Protein AF-A0A7W4UNY8-F1 (afdb_monomer_lite)

Organism: NCBI:txid255205

Sequence (145 aa):
MIEDIRIVLHYRPGPDSWSASSSSAWSNLSHIGTHAFLEGTHQSYEMTYTGPISPAEGVTNLVNDLRFTGNVRVGNNTPSIYIDRYVTVDGVELAFRRKVGTNIYTPLNTNTPPNMPNTPTVPGGRRSSSASEDFEPLGENAALG

pLDDT: mean 72.3, std 22.33, range [27.06, 95.81]

Structure (mmCIF, N/CA/C/O backbone):
data_AF-A0A7W4UNY8-F1
#
_entry.id   AF-A0A7W4UNY8-F1
#
loop_
_atom_site.group_PDB
_atom_site.id
_atom_site.type_symbol
_atom_site.label_atom_id
_atom_site.label_alt_id
_atom_site.label_comp_id
_atom_site.label_asym_id
_atom_site.label_entity_id
_atom_site.label_seq_id
_atom_site.pdbx_PDB_ins_code
_atom_site.Cartn_x
_atom_site.Cartn_y
_atom_site.Cartn_z
_atom_site.occupancy
_atom_site.B_iso_or_equiv
_atom_site.auth_seq_id
_atom_site.auth_comp_id
_atom_site.auth_asym_id
_atom_site.auth_atom_id
_atom_site.pdbx_PDB_model_num
ATOM 1 N N . MET A 1 1 ? -13.534 2.253 15.459 1.00 86.31 1 MET A N 1
ATOM 2 C CA . MET A 1 1 ? -12.784 0.987 15.339 1.00 86.31 1 MET A CA 1
ATOM 3 C C . MET A 1 1 ? -11.808 1.117 14.185 1.00 86.31 1 MET A C 1
ATOM 5 O O . MET A 1 1 ? -12.194 1.667 13.164 1.00 86.31 1 MET A O 1
ATOM 9 N N . ILE A 1 2 ? -10.558 0.690 14.362 1.00 90.19 2 ILE A N 1
ATOM 10 C CA . ILE A 1 2 ? -9.534 0.691 13.307 1.00 90.19 2 ILE A CA 1
ATOM 11 C C . ILE A 1 2 ? -9.144 -0.768 13.080 1.00 90.19 2 ILE A C 1
ATOM 13 O O . ILE A 1 2 ? -8.818 -1.446 14.050 1.00 90.19 2 ILE A O 1
ATOM 17 N N . GLU A 1 3 ? -9.203 -1.243 11.842 1.00 92.88 3 GLU A N 1
ATOM 18 C CA . GLU A 1 3 ? -8.949 -2.643 11.481 1.00 92.88 3 GLU A CA 1
ATOM 19 C C . GLU A 1 3 ? -8.463 -2.776 10.028 1.00 92.88 3 GLU A C 1
ATOM 21 O O . GLU A 1 3 ? -8.262 -1.769 9.344 1.00 92.88 3 GLU A O 1
ATOM 26 N N . ASP A 1 4 ? -8.228 -4.014 9.579 1.00 93.31 4 ASP A N 1
ATOM 27 C CA . ASP A 1 4 ? -7.834 -4.367 8.204 1.00 93.31 4 ASP A CA 1
ATOM 28 C C . ASP A 1 4 ? -6.682 -3.522 7.638 1.00 93.31 4 ASP A C 1
ATOM 30 O O . ASP A 1 4 ? -6.669 -3.106 6.476 1.00 93.31 4 ASP A O 1
ATOM 34 N N . ILE A 1 5 ? -5.688 -3.236 8.480 1.00 94.19 5 ILE A N 1
ATOM 35 C CA . ILE A 1 5 ? -4.534 -2.443 8.070 1.00 94.19 5 ILE A CA 1
ATOM 36 C C . ILE A 1 5 ? -3.581 -3.330 7.281 1.00 94.19 5 ILE A C 1
ATOM 38 O O . ILE A 1 5 ? -2.992 -4.271 7.818 1.00 94.19 5 ILE A O 1
ATOM 42 N N . ARG A 1 6 ? -3.359 -2.969 6.020 1.00 94.44 6 ARG A N 1
ATOM 43 C CA . ARG A 1 6 ? -2.398 -3.642 5.142 1.00 94.44 6 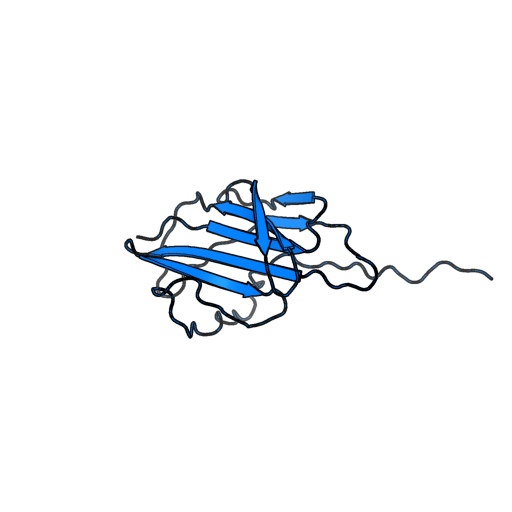ARG A CA 1
ATOM 44 C C . ARG A 1 6 ? -1.523 -2.638 4.407 1.00 94.44 6 ARG A C 1
ATOM 46 O O . ARG A 1 6 ? -1.946 -1.531 4.059 1.00 94.44 6 ARG A O 1
ATOM 53 N N . ILE A 1 7 ? -0.283 -3.042 4.165 1.00 92.25 7 ILE A N 1
ATOM 54 C CA . ILE A 1 7 ? 0.668 -2.315 3.329 1.00 92.25 7 ILE A CA 1
ATOM 55 C C . ILE A 1 7 ? 1.029 -3.222 2.163 1.00 92.25 7 ILE A C 1
ATOM 57 O O . ILE A 1 7 ? 1.511 -4.335 2.371 1.00 92.25 7 ILE A O 1
ATOM 61 N N . VAL A 1 8 ? 0.833 -2.717 0.946 1.00 93.44 8 VAL A N 1
ATOM 62 C CA . VAL A 1 8 ? 1.271 -3.384 -0.278 1.00 93.44 8 VAL A CA 1
ATOM 63 C C . VAL A 1 8 ? 2.428 -2.601 -0.878 1.00 93.44 8 VAL A C 1
ATOM 65 O O . VAL A 1 8 ? 2.366 -1.387 -1.063 1.00 93.44 8 VAL A O 1
ATOM 68 N N . LEU A 1 9 ? 3.514 -3.303 -1.160 1.00 90.88 9 LEU A N 1
ATOM 69 C CA . LEU A 1 9 ? 4.737 -2.749 -1.712 1.00 90.88 9 LEU A CA 1
ATOM 70 C C . LEU A 1 9 ? 4.907 -3.241 -3.135 1.00 90.88 9 LEU A C 1
ATOM 72 O O . LEU A 1 9 ? 4.831 -4.441 -3.383 1.00 90.88 9 LEU A O 1
ATOM 76 N N . HIS A 1 10 ? 5.203 -2.328 -4.049 1.00 92.00 10 HIS A N 1
ATOM 77 C CA . HIS A 1 10 ? 5.467 -2.646 -5.442 1.00 92.00 10 HIS A CA 1
ATOM 78 C C . HIS A 1 10 ? 6.899 -2.256 -5.788 1.00 92.00 10 HIS A C 1
ATOM 80 O O . HIS A 1 10 ? 7.251 -1.082 -5.687 1.00 92.00 10 HIS A O 1
ATOM 86 N N . TYR A 1 11 ? 7.705 -3.219 -6.230 1.00 87.50 11 TYR A N 1
ATOM 87 C CA . TYR A 1 11 ? 9.122 -3.030 -6.534 1.00 87.50 11 TYR A CA 1
ATOM 88 C C . TYR A 1 11 ? 9.454 -3.297 -7.999 1.00 87.50 11 TYR A C 1
ATOM 90 O O . TYR A 1 11 ? 9.036 -4.306 -8.577 1.00 87.50 11 T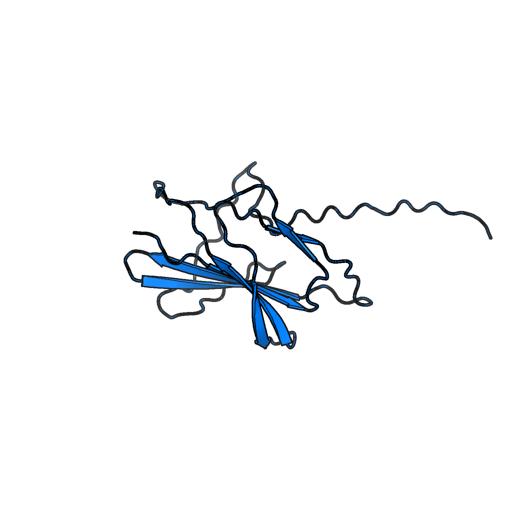YR A O 1
ATOM 98 N N . ARG A 1 12 ? 10.274 -2.416 -8.580 1.00 86.75 12 ARG A N 1
ATOM 99 C CA . ARG A 1 12 ? 10.952 -2.639 -9.857 1.00 86.75 12 ARG A CA 1
ATOM 100 C C . ARG A 1 12 ? 12.414 -2.163 -9.782 1.00 86.75 12 ARG A C 1
ATOM 102 O O . ARG A 1 12 ? 12.639 -0.958 -9.674 1.00 86.75 12 ARG A O 1
ATOM 109 N N . PRO A 1 13 ? 13.400 -3.068 -9.911 1.00 80.94 13 PRO A N 1
ATOM 110 C CA . PRO A 1 13 ? 13.236 -4.525 -9.840 1.00 80.94 13 PRO A CA 1
ATOM 111 C C . PRO A 1 13 ? 12.782 -4.955 -8.433 1.00 80.94 13 PRO A C 1
ATOM 113 O O . PRO A 1 13 ? 12.897 -4.181 -7.485 1.00 80.94 13 PRO A O 1
ATOM 116 N N . GLY A 1 14 ? 12.271 -6.181 -8.297 1.00 74.38 14 GLY A N 1
ATOM 117 C CA . GLY A 1 14 ? 12.054 -6.788 -6.978 1.00 74.38 14 GLY A CA 1
ATOM 118 C C . GLY A 1 14 ? 13.383 -6.970 -6.228 1.00 74.38 14 GLY A C 1
ATOM 119 O O . GLY A 1 14 ? 14.404 -7.165 -6.888 1.00 74.38 14 GLY A O 1
ATOM 120 N N . PRO A 1 15 ? 13.411 -6.883 -4.888 1.00 72.31 15 PRO A N 1
ATOM 121 C CA . PRO A 1 15 ? 14.638 -7.081 -4.125 1.00 72.31 15 PRO A CA 1
ATOM 122 C C . PRO A 1 15 ? 14.976 -8.569 -3.967 1.00 72.31 15 PRO A C 1
ATOM 124 O O . PRO A 1 15 ? 14.099 -9.432 -4.010 1.00 72.31 15 PRO A O 1
ATOM 127 N N . ASP A 1 16 ? 16.258 -8.846 -3.730 1.00 69.19 16 ASP A N 1
ATOM 128 C CA . ASP A 1 16 ? 16.778 -10.213 -3.597 1.00 69.19 16 ASP A CA 1
ATOM 129 C C . ASP A 1 16 ? 16.412 -10.867 -2.257 1.00 69.19 16 ASP A C 1
ATOM 131 O O . ASP A 1 16 ? 16.275 -12.086 -2.173 1.00 69.19 16 ASP A O 1
ATOM 135 N N . SER A 1 17 ? 16.271 -10.072 -1.188 1.00 69.31 17 SER A N 1
ATOM 136 C CA . SER A 1 17 ? 15.888 -10.567 0.136 1.00 69.31 17 SER A CA 1
ATOM 137 C C . SER A 1 17 ? 15.192 -9.505 0.995 1.00 69.31 17 SER A C 1
ATOM 139 O O . SER A 1 17 ? 15.174 -8.310 0.684 1.00 69.31 17 SER A O 1
ATOM 141 N N . TRP A 1 18 ? 14.614 -9.963 2.103 1.00 71.75 18 TRP A N 1
ATOM 142 C CA . TRP A 1 18 ? 13.833 -9.164 3.042 1.00 71.75 18 TRP A CA 1
ATOM 143 C C . TRP A 1 18 ? 14.303 -9.489 4.459 1.00 71.75 18 TRP A C 1
ATOM 145 O O . TRP A 1 18 ? 14.525 -10.658 4.773 1.00 71.75 18 TRP A O 1
ATOM 155 N N . SER A 1 19 ? 14.433 -8.482 5.320 1.00 65.12 19 SER A N 1
ATOM 156 C CA . SER A 1 19 ? 14.727 -8.679 6.741 1.00 65.12 19 SER A CA 1
ATOM 157 C C . SER A 1 19 ? 13.682 -7.954 7.581 1.00 65.12 19 SER A C 1
ATOM 159 O O . SER A 1 19 ? 13.571 -6.730 7.543 1.00 65.12 19 SER A O 1
ATOM 161 N N . ALA A 1 20 ? 12.891 -8.699 8.353 1.00 62.94 20 ALA A N 1
ATOM 162 C CA . ALA A 1 20 ? 12.101 -8.080 9.410 1.00 62.94 20 ALA A CA 1
ATOM 163 C C . ALA A 1 20 ? 13.078 -7.498 10.440 1.00 62.94 20 ALA A C 1
ATOM 165 O O . ALA A 1 20 ? 13.965 -8.210 10.918 1.00 62.94 20 ALA A O 1
ATOM 166 N N . SER A 1 21 ? 12.960 -6.205 10.752 1.00 59.84 21 SER A N 1
ATOM 167 C CA . SER A 1 21 ? 13.544 -5.709 11.996 1.00 59.84 21 SER A CA 1
ATOM 168 C C . SER A 1 21 ? 12.646 -6.142 13.160 1.00 59.84 21 SER A C 1
ATOM 170 O O . SER A 1 21 ? 11.605 -6.758 12.957 1.00 59.84 21 SER A O 1
ATOM 172 N N . SER A 1 22 ? 13.087 -5.952 14.398 1.00 58.59 22 SER A N 1
ATOM 173 C CA . SER A 1 22 ? 12.381 -6.477 15.566 1.00 58.59 22 SER A CA 1
ATOM 174 C C . SER A 1 22 ? 11.115 -5.670 15.882 1.00 58.59 22 SER A C 1
ATOM 176 O O . SER A 1 22 ? 11.141 -4.784 16.737 1.00 58.59 22 SER A O 1
ATOM 178 N N . SER A 1 23 ? 9.998 -5.990 15.243 1.00 60.06 23 SER A N 1
ATOM 179 C CA . SER A 1 23 ? 8.654 -5.770 15.771 1.00 60.06 23 SER A CA 1
ATOM 180 C C . SER A 1 23 ? 7.690 -6.854 15.268 1.00 60.06 23 SER A C 1
ATOM 182 O O . SER A 1 23 ? 7.802 -7.435 14.195 1.00 60.06 23 SER A O 1
ATOM 184 N N . SER A 1 24 ? 6.778 -7.228 16.157 1.00 65.00 24 SER A N 1
ATOM 185 C CA . SER A 1 24 ? 6.009 -8.476 16.117 1.00 65.00 24 SER A CA 1
ATOM 186 C C . SER A 1 24 ? 4.545 -8.274 15.722 1.00 65.00 24 SER A C 1
ATOM 188 O O . SER A 1 24 ? 3.734 -9.185 15.874 1.00 65.00 24 SER A O 1
ATOM 190 N N . ALA A 1 25 ? 4.190 -7.068 15.275 1.00 84.19 25 ALA A N 1
ATOM 191 C CA . ALA A 1 25 ? 2.810 -6.663 15.020 1.00 84.19 25 ALA A CA 1
ATOM 192 C C . ALA A 1 25 ? 2.443 -6.633 13.530 1.00 84.19 25 ALA A C 1
ATOM 194 O O . ALA A 1 25 ? 1.325 -6.250 13.201 1.00 84.19 25 ALA A O 1
ATOM 195 N N . TRP A 1 26 ? 3.357 -7.022 12.640 1.00 86.00 26 TRP A N 1
ATOM 196 C CA . TRP A 1 26 ? 3.088 -7.208 11.217 1.00 86.00 26 TRP A CA 1
ATOM 197 C C . TRP A 1 26 ? 3.275 -8.671 10.843 1.00 86.00 26 TRP A C 1
ATOM 199 O O . TRP A 1 26 ? 4.190 -9.340 11.325 1.00 86.00 26 TRP A O 1
ATOM 209 N N . SER A 1 27 ? 2.420 -9.167 9.952 1.00 85.88 27 SER A N 1
ATOM 210 C CA . SER A 1 27 ? 2.637 -10.454 9.311 1.00 85.88 27 SER A CA 1
ATOM 211 C C . SER A 1 27 ? 3.947 -10.437 8.524 1.00 85.88 27 SER A C 1
ATOM 213 O O . SER A 1 27 ? 4.406 -9.391 8.058 1.00 85.88 27 SER A O 1
ATOM 215 N N . ASN A 1 28 ? 4.501 -11.625 8.282 1.00 81.81 28 ASN A N 1
ATOM 216 C CA . ASN A 1 28 ? 5.565 -11.768 7.297 1.00 81.81 28 ASN A CA 1
ATOM 217 C C . ASN A 1 28 ? 5.131 -11.163 5.957 1.00 81.81 28 ASN A C 1
ATOM 219 O O . ASN A 1 28 ? 3.963 -11.257 5.566 1.00 81.81 28 ASN A O 1
ATOM 223 N N . LEU A 1 29 ? 6.094 -10.574 5.252 1.00 83.12 29 LEU A N 1
ATOM 224 C CA . LEU A 1 29 ? 5.869 -10.088 3.904 1.00 83.12 29 LEU A CA 1
ATOM 225 C C . LEU A 1 29 ? 5.643 -11.276 2.963 1.00 83.12 29 LEU A C 1
ATOM 227 O O . LEU A 1 29 ? 6.470 -12.185 2.886 1.00 83.12 29 LEU A O 1
ATOM 231 N N . SER A 1 30 ? 4.538 -11.247 2.227 1.00 87.50 30 SER A N 1
ATOM 232 C CA . SER A 1 30 ? 4.149 -12.303 1.295 1.00 87.50 30 SER A CA 1
ATOM 233 C C . SER A 1 30 ? 4.070 -11.768 -0.130 1.00 87.50 30 SER A C 1
ATOM 235 O O . SER A 1 30 ? 3.645 -10.639 -0.353 1.00 87.50 30 SER A O 1
ATOM 237 N N . HIS A 1 31 ? 4.509 -12.557 -1.111 1.00 89.94 31 HIS A N 1
ATOM 238 C CA . HIS A 1 31 ? 4.369 -12.194 -2.520 1.00 89.94 31 HIS A CA 1
ATOM 239 C C . HIS A 1 31 ? 2.921 -12.406 -2.974 1.00 89.94 31 HIS A C 1
ATOM 241 O O . HIS A 1 31 ? 2.394 -13.509 -2.837 1.00 89.94 31 HIS A O 1
ATOM 247 N N . ILE A 1 32 ? 2.306 -11.368 -3.545 1.00 95.19 32 ILE A N 1
ATOM 248 C CA . ILE A 1 32 ? 0.894 -11.376 -3.966 1.00 95.19 32 ILE A CA 1
ATOM 249 C C . ILE A 1 32 ? 0.712 -11.250 -5.487 1.00 95.19 32 ILE A C 1
ATOM 251 O O . ILE A 1 32 ? -0.410 -11.131 -5.974 1.00 95.19 32 ILE A O 1
ATOM 255 N N . GLY A 1 33 ? 1.805 -11.277 -6.256 1.00 94.75 33 GLY A N 1
ATOM 256 C CA . GLY A 1 33 ? 1.789 -11.180 -7.714 1.00 94.75 33 GLY A CA 1
ATOM 257 C C . GLY A 1 33 ? 2.364 -9.863 -8.221 1.00 94.75 33 GLY A C 1
ATOM 258 O O . GLY A 1 33 ? 3.274 -9.292 -7.631 1.00 94.75 33 GLY A O 1
ATOM 259 N N . THR A 1 34 ? 1.853 -9.365 -9.345 1.00 95.69 34 THR A N 1
ATOM 260 C CA . THR A 1 34 ? 2.429 -8.200 -10.034 1.00 95.69 34 THR A CA 1
ATOM 261 C C . THR A 1 34 ? 1.418 -7.087 -10.264 1.00 95.69 34 THR A C 1
ATOM 263 O O . THR A 1 34 ? 0.238 -7.358 -10.467 1.00 95.69 34 THR A O 1
ATOM 266 N N . HIS A 1 35 ? 1.893 -5.843 -10.337 1.00 95.81 35 HIS A N 1
ATOM 267 C CA . HIS A 1 35 ? 1.075 -4.669 -10.649 1.00 95.81 35 HIS A CA 1
ATOM 268 C C . HIS A 1 35 ? 1.734 -3.825 -11.746 1.00 95.81 35 HIS A C 1
ATOM 270 O O . HIS A 1 35 ? 2.955 -3.649 -11.757 1.00 95.81 35 HIS A O 1
ATOM 276 N N . ALA A 1 36 ? 0.936 -3.309 -12.681 1.00 95.31 36 ALA A N 1
ATOM 277 C CA . ALA A 1 36 ? 1.427 -2.488 -13.783 1.00 95.31 36 ALA A CA 1
ATOM 278 C C . ALA A 1 36 ? 1.416 -0.998 -13.413 1.00 95.31 36 ALA A C 1
ATOM 280 O O . ALA A 1 36 ? 0.403 -0.465 -12.969 1.00 95.31 36 ALA A O 1
ATOM 281 N N . PHE A 1 37 ? 2.542 -0.329 -13.643 1.00 91.25 37 PHE A N 1
ATOM 282 C CA . PHE A 1 37 ? 2.699 1.12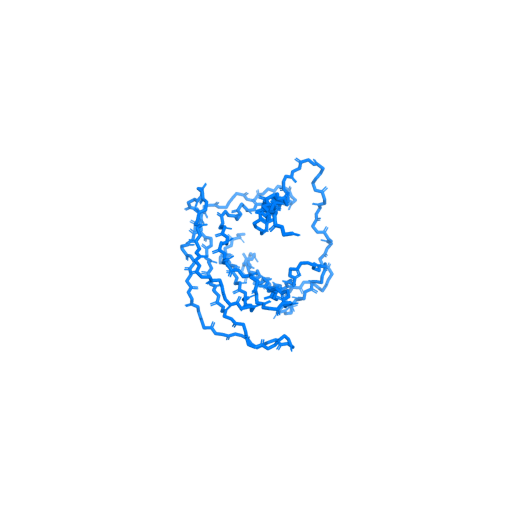1 -13.529 1.00 91.25 37 PHE A CA 1
ATOM 283 C C . PHE A 1 37 ? 3.223 1.692 -14.851 1.00 91.25 37 PHE A C 1
ATOM 285 O O . PHE A 1 37 ? 3.639 0.932 -15.727 1.00 91.25 37 PHE A O 1
ATOM 292 N N . LEU A 1 38 ? 3.264 3.024 -14.986 1.00 88.81 38 LEU A N 1
ATOM 293 C CA . LEU A 1 38 ? 3.932 3.696 -16.120 1.00 88.81 38 LEU A CA 1
ATOM 294 C C . LEU A 1 38 ? 5.401 3.254 -16.239 1.00 88.81 38 LEU A C 1
ATOM 296 O O . LEU A 1 38 ? 5.925 3.032 -17.324 1.00 88.81 38 LEU A O 1
ATOM 300 N N . GLU A 1 39 ? 5.994 3.034 -15.072 1.00 87.00 39 GLU A N 1
ATOM 301 C CA . GLU A 1 39 ? 7.239 2.370 -14.710 1.00 87.00 39 GLU A CA 1
ATOM 302 C C . GLU A 1 39 ? 7.519 1.052 -15.423 1.00 87.00 39 GLU A C 1
ATOM 304 O O . GLU A 1 39 ? 8.665 0.659 -15.604 1.00 87.00 39 GLU A O 1
ATOM 309 N N . GLY A 1 40 ? 6.441 0.338 -15.749 1.00 90.25 40 GLY A N 1
ATOM 310 C CA . GLY A 1 40 ? 6.374 -1.076 -16.085 1.00 90.25 40 GLY A CA 1
ATOM 311 C C . GLY A 1 40 ? 5.885 -1.950 -14.927 1.00 90.25 40 GLY A C 1
ATOM 312 O O . GLY A 1 40 ? 5.418 -1.473 -13.890 1.00 90.25 40 GLY A O 1
ATOM 313 N N . THR A 1 41 ? 5.981 -3.264 -15.116 1.00 93.25 41 THR A N 1
ATOM 314 C CA . THR A 1 41 ? 5.478 -4.256 -14.159 1.00 93.25 41 THR A CA 1
ATOM 315 C C . THR A 1 41 ? 6.360 -4.342 -12.916 1.00 93.25 41 THR A C 1
ATOM 317 O O . THR A 1 41 ? 7.568 -4.559 -13.022 1.00 93.25 41 THR A O 1
ATOM 320 N N . HIS A 1 42 ? 5.743 -4.179 -11.749 1.00 92.75 42 HIS A N 1
ATOM 321 C CA . HIS A 1 42 ? 6.369 -4.297 -10.437 1.00 92.75 42 HIS A CA 1
ATOM 322 C C . HIS A 1 42 ? 5.950 -5.608 -9.761 1.00 92.75 42 HIS A C 1
ATOM 324 O O . HIS A 1 42 ? 4.793 -6.025 -9.872 1.00 92.75 42 HIS A O 1
ATOM 330 N N . GLN A 1 43 ? 6.872 -6.228 -9.025 1.00 91.81 43 GLN A N 1
ATOM 331 C CA . GLN A 1 43 ? 6.561 -7.332 -8.113 1.00 91.81 43 GLN A CA 1
ATOM 332 C C . GLN A 1 43 ? 5.896 -6.764 -6.859 1.00 91.81 43 GLN A C 1
ATOM 334 O O . GLN A 1 43 ? 6.356 -5.749 -6.333 1.00 91.81 43 GLN A O 1
ATOM 339 N N . SER A 1 44 ? 4.803 -7.379 -6.419 1.00 93.69 44 SER A N 1
ATOM 340 C CA . SER A 1 44 ? 3.928 -6.862 -5.367 1.00 93.69 44 SER A CA 1
ATOM 341 C C . SER A 1 44 ? 3.928 -7.776 -4.156 1.00 93.69 44 SER A C 1
ATOM 343 O O . SER A 1 44 ? 3.815 -8.997 -4.277 1.00 93.69 44 SER A O 1
ATOM 345 N N . TYR A 1 45 ? 4.034 -7.168 -2.984 1.00 91.00 45 TYR A N 1
ATOM 346 C CA . TYR A 1 45 ? 4.154 -7.877 -1.723 1.00 91.00 45 TYR A CA 1
ATOM 347 C C . TYR A 1 45 ? 3.271 -7.237 -0.663 1.00 91.00 45 TYR A C 1
ATOM 349 O O . TYR A 1 45 ? 3.201 -6.015 -0.599 1.00 91.00 45 TYR A O 1
ATOM 357 N N . GLU A 1 46 ? 2.638 -8.041 0.181 1.00 92.25 46 GLU A N 1
ATOM 358 C CA . GLU A 1 46 ? 1.715 -7.576 1.214 1.00 92.25 46 GLU A CA 1
ATOM 359 C C . GLU A 1 46 ? 2.191 -7.955 2.615 1.00 92.25 46 GLU A C 1
ATOM 361 O O . GLU A 1 46 ? 2.718 -9.049 2.842 1.00 92.25 46 GLU A O 1
ATOM 366 N N . MET A 1 47 ? 1.955 -7.041 3.554 1.00 90.00 47 MET A N 1
ATOM 367 C CA . MET A 1 47 ? 1.963 -7.291 4.992 1.00 90.00 47 MET A CA 1
ATOM 368 C C . MET A 1 47 ? 0.665 -6.770 5.613 1.00 90.00 47 MET A C 1
ATOM 370 O O . MET A 1 47 ? 0.150 -5.724 5.208 1.00 90.00 47 MET A O 1
ATOM 374 N N . THR A 1 48 ? 0.182 -7.467 6.634 1.00 92.69 48 THR 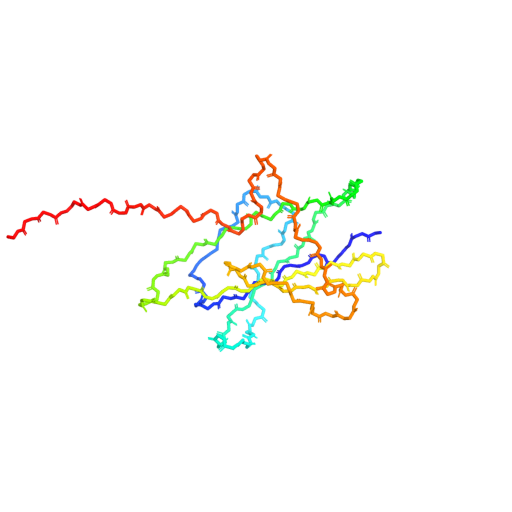A N 1
ATOM 375 C CA . THR A 1 48 ? -1.011 -7.102 7.404 1.00 92.69 48 THR A CA 1
ATOM 376 C C . THR A 1 48 ? -0.621 -6.810 8.846 1.00 92.69 48 THR A C 1
ATOM 378 O O . THR A 1 48 ? 0.203 -7.521 9.419 1.00 92.69 48 THR A O 1
ATOM 381 N N . TYR A 1 49 ? -1.193 -5.768 9.442 1.00 91.25 49 TYR A N 1
ATOM 382 C CA . TYR A 1 49 ? -1.005 -5.467 10.857 1.00 91.25 49 TYR A CA 1
ATOM 383 C C . TYR A 1 49 ? -1.858 -6.414 11.706 1.00 91.25 49 TYR A C 1
ATOM 385 O O . TYR A 1 49 ? -3.064 -6.527 11.509 1.00 91.25 49 TYR A O 1
ATOM 393 N N . THR A 1 50 ? -1.233 -7.080 12.666 1.00 89.25 50 THR A N 1
ATOM 394 C CA . THR A 1 50 ? -1.856 -8.052 13.574 1.00 89.25 50 THR A CA 1
ATOM 395 C C . THR A 1 50 ? -1.792 -7.612 15.037 1.00 89.25 50 THR A C 1
ATOM 397 O O . THR A 1 50 ? -2.225 -8.349 15.923 1.00 89.25 50 THR A O 1
ATOM 400 N N . GLY A 1 51 ? -1.205 -6.445 15.317 1.00 87.12 51 GLY A N 1
ATOM 401 C CA . GLY A 1 51 ? -1.108 -5.898 16.667 1.00 87.12 51 GLY A CA 1
ATOM 402 C C . GLY A 1 51 ? -2.417 -5.276 17.171 1.00 87.12 51 GLY A C 1
ATOM 403 O O . GLY A 1 51 ? -3.303 -4.947 16.382 1.00 87.12 51 GLY A O 1
ATOM 404 N N . PRO A 1 52 ? -2.546 -5.069 18.492 1.00 86.75 52 PRO A N 1
ATOM 405 C CA . PRO A 1 52 ? -3.629 -4.267 19.048 1.00 86.75 52 PRO A CA 1
ATOM 406 C C . PRO A 1 52 ? -3.459 -2.787 18.675 1.00 86.75 52 PRO A C 1
ATOM 408 O O . PRO A 1 52 ? -2.340 -2.279 18.604 1.00 86.75 52 PRO A O 1
ATOM 411 N N . ILE A 1 53 ? -4.574 -2.076 18.499 1.00 87.62 53 ILE A N 1
ATOM 412 C CA . ILE A 1 53 ? -4.583 -0.646 18.167 1.00 87.62 53 ILE A CA 1
ATOM 413 C C . ILE A 1 53 ? -5.226 0.121 19.312 1.00 87.62 53 ILE A C 1
ATOM 415 O O . ILE A 1 53 ? -6.383 -0.114 19.655 1.00 87.62 53 ILE A O 1
ATOM 419 N N . SER A 1 54 ? -4.483 1.081 19.853 1.00 86.75 54 SER A N 1
ATOM 420 C CA . SER A 1 54 ? -4.993 2.069 20.801 1.00 86.75 54 SER A CA 1
ATOM 421 C C . SER A 1 54 ? -5.039 3.423 20.097 1.00 86.75 54 SER A C 1
ATOM 423 O O . SER A 1 54 ? -3.982 4.038 19.932 1.00 86.75 54 SER A O 1
ATOM 425 N N . PRO A 1 55 ? -6.218 3.885 19.636 1.00 84.94 55 PRO A N 1
ATOM 426 C CA . PRO A 1 55 ? -6.335 5.176 18.975 1.00 84.94 55 PRO A CA 1
ATOM 427 C C . PRO A 1 55 ? -5.846 6.305 19.885 1.00 84.94 55 PRO A C 1
ATOM 429 O O . PRO A 1 55 ? -6.276 6.420 21.032 1.00 84.94 55 PRO A O 1
ATOM 432 N N . ALA A 1 56 ? -4.942 7.133 19.370 1.00 83.12 56 ALA A N 1
ATOM 433 C CA . ALA A 1 56 ? -4.504 8.350 20.037 1.00 83.12 56 ALA A CA 1
ATOM 434 C C . ALA A 1 56 ? -5.441 9.517 19.700 1.00 83.12 56 ALA A C 1
ATOM 436 O O . ALA A 1 56 ? -6.071 9.539 18.640 1.00 83.12 56 ALA A O 1
ATOM 437 N N . GLU A 1 57 ? -5.485 10.524 20.573 1.00 78.94 57 GLU A N 1
ATOM 438 C CA . GLU A 1 57 ? -6.096 11.807 20.235 1.00 78.94 57 GLU A CA 1
ATOM 439 C C . GLU A 1 57 ? -5.308 12.447 19.077 1.00 78.94 57 GLU A C 1
ATOM 441 O O . GLU A 1 57 ? -4.103 12.693 19.174 1.00 78.94 57 GLU A O 1
ATOM 446 N N . GLY A 1 58 ? -5.973 12.658 17.939 1.00 78.56 58 GLY A N 1
ATOM 447 C CA . GLY A 1 58 ? -5.337 13.137 16.712 1.00 78.56 58 GLY A CA 1
ATOM 448 C C . GLY A 1 58 ? -4.765 12.009 15.849 1.00 78.56 58 GLY A C 1
ATOM 449 O O . GLY A 1 58 ? -5.503 11.365 15.106 1.00 78.56 58 GLY A O 1
ATOM 450 N N . VAL A 1 59 ? -3.440 11.813 15.872 1.00 76.75 59 VAL A N 1
ATOM 451 C CA . VAL A 1 59 ? -2.734 10.909 14.941 1.00 76.75 59 VAL A CA 1
ATOM 452 C C . VAL A 1 59 ? -2.299 9.624 15.640 1.00 76.75 59 VAL A C 1
ATOM 454 O O . VAL A 1 59 ? -1.436 9.640 16.515 1.00 76.75 59 VAL A O 1
ATOM 457 N N . THR A 1 60 ? -2.835 8.492 15.184 1.00 79.75 60 THR A N 1
ATOM 458 C CA . THR A 1 60 ? -2.380 7.158 15.602 1.00 79.75 60 THR A CA 1
ATOM 459 C C . THR A 1 60 ? -1.243 6.698 14.692 1.00 79.75 60 THR A C 1
ATOM 461 O O . THR A 1 60 ? -1.439 6.524 13.491 1.00 79.75 60 THR A O 1
ATOM 464 N N . ASN A 1 61 ? -0.046 6.510 15.254 1.00 79.12 61 ASN A N 1
ATOM 465 C CA . ASN A 1 61 ? 1.125 6.048 14.509 1.00 79.12 61 ASN A CA 1
ATOM 466 C C . ASN A 1 61 ? 1.339 4.549 14.720 1.00 79.12 61 ASN A C 1
ATOM 468 O O . ASN A 1 61 ? 1.397 4.082 15.855 1.00 79.12 61 ASN A O 1
ATOM 472 N N . LEU A 1 62 ? 1.525 3.820 13.622 1.00 78.88 62 LEU A N 1
ATOM 473 C CA . LEU A 1 62 ? 1.908 2.413 13.639 1.00 78.88 62 LEU A CA 1
ATOM 474 C C . LEU A 1 62 ? 3.355 2.299 13.170 1.00 78.88 62 LEU A C 1
ATOM 476 O O . LEU A 1 62 ? 3.723 2.831 12.118 1.00 78.88 62 LEU A O 1
ATOM 480 N N . VAL A 1 63 ? 4.185 1.626 13.962 1.00 76.31 63 VAL A N 1
ATOM 481 C CA . VAL A 1 63 ? 5.573 1.350 13.586 1.00 76.31 63 VAL A CA 1
ATOM 482 C C . VAL A 1 63 ? 5.552 0.299 12.484 1.00 76.31 63 VAL A C 1
ATOM 484 O O . VAL A 1 63 ? 5.009 -0.775 12.698 1.00 76.31 63 VAL A O 1
ATOM 487 N N . ASN A 1 64 ? 6.120 0.615 11.318 1.00 73.31 64 ASN A N 1
ATOM 488 C CA . ASN A 1 64 ? 6.450 -0.370 10.288 1.00 73.31 64 ASN A CA 1
ATOM 489 C C . ASN A 1 64 ? 7.943 -0.674 10.391 1.00 73.31 64 ASN A C 1
ATOM 491 O O . ASN A 1 64 ? 8.778 0.212 10.206 1.00 73.31 64 ASN A O 1
ATOM 495 N N . ASP A 1 65 ? 8.249 -1.919 10.706 1.00 70.38 65 ASP A N 1
ATOM 496 C CA . ASP A 1 65 ? 9.571 -2.403 11.064 1.00 70.38 65 ASP A CA 1
ATOM 497 C C . ASP A 1 65 ? 10.142 -3.392 10.034 1.00 70.38 65 ASP A C 1
ATOM 499 O O . ASP A 1 65 ? 11.131 -4.071 10.303 1.00 70.38 65 ASP A O 1
ATOM 503 N N . LEU A 1 66 ? 9.595 -3.452 8.818 1.00 66.62 66 LEU A N 1
ATOM 504 C CA . LEU A 1 66 ? 10.202 -4.241 7.749 1.00 66.62 66 LEU A CA 1
ATOM 505 C C . LEU A 1 66 ? 11.364 -3.490 7.082 1.00 66.62 66 LEU A C 1
ATOM 507 O O . LEU A 1 66 ? 11.213 -2.349 6.632 1.00 66.62 66 LEU A O 1
ATOM 511 N N . ARG A 1 67 ? 12.522 -4.152 6.963 1.00 67.12 67 ARG A N 1
ATOM 512 C CA . ARG A 1 67 ? 13.676 -3.655 6.212 1.00 67.12 67 ARG A CA 1
ATOM 513 C C . ARG A 1 67 ? 13.870 -4.444 4.919 1.00 67.12 67 ARG A C 1
ATOM 515 O O . ARG A 1 67 ? 13.789 -5.669 4.853 1.00 67.12 67 ARG A O 1
ATOM 522 N N . PHE A 1 68 ? 14.176 -3.694 3.873 1.00 66.25 68 PHE A N 1
ATOM 523 C CA . PHE A 1 68 ? 14.432 -4.195 2.532 1.00 66.25 68 PHE A CA 1
ATOM 524 C C . PHE A 1 68 ? 15.926 -4.155 2.274 1.00 66.25 68 PHE A C 1
ATOM 526 O O . PHE A 1 68 ? 16.544 -3.106 2.449 1.00 66.25 68 PHE A O 1
ATOM 533 N N . THR A 1 69 ? 16.502 -5.278 1.861 1.00 58.41 69 THR A N 1
ATOM 534 C CA . THR A 1 69 ? 17.924 -5.372 1.522 1.00 58.41 69 THR A CA 1
ATOM 535 C C . THR A 1 69 ? 18.049 -6.069 0.178 1.00 58.41 69 THR A C 1
ATOM 537 O O . THR A 1 69 ? 17.890 -7.283 0.071 1.00 58.41 69 THR A O 1
ATOM 540 N N . GLY A 1 70 ? 18.305 -5.285 -0.865 1.00 55.75 70 GLY A N 1
ATOM 541 C CA . GLY A 1 70 ? 18.556 -5.791 -2.211 1.00 55.75 70 GLY A CA 1
ATOM 542 C C . GLY A 1 70 ? 19.908 -5.305 -2.709 1.00 55.75 70 GLY A C 1
ATOM 543 O O . GLY A 1 70 ? 20.266 -4.148 -2.484 1.00 55.75 70 GLY A O 1
ATOM 544 N N . ASN A 1 71 ? 20.637 -6.163 -3.419 1.00 49.50 71 ASN A N 1
ATOM 545 C CA . ASN A 1 71 ? 21.849 -5.770 -4.126 1.00 49.50 71 ASN A CA 1
ATOM 546 C C . ASN A 1 71 ? 21.445 -5.174 -5.472 1.00 49.50 71 ASN A C 1
ATOM 548 O O . ASN A 1 71 ? 21.582 -5.803 -6.516 1.00 49.50 71 ASN A O 1
ATOM 552 N N . VAL A 1 72 ? 20.901 -3.957 -5.469 1.00 49.62 72 VAL A N 1
ATOM 553 C CA . VAL A 1 72 ? 20.355 -3.380 -6.698 1.00 49.62 72 VAL A CA 1
ATOM 554 C C . VAL A 1 72 ? 21.076 -2.092 -7.072 1.00 49.62 72 VAL A C 1
ATOM 556 O O . VAL A 1 72 ? 20.654 -0.986 -6.751 1.00 49.62 72 VAL A O 1
ATOM 559 N N . ARG A 1 73 ? 22.138 -2.252 -7.866 1.00 46.62 73 ARG A N 1
ATOM 560 C CA . ARG A 1 73 ? 22.411 -1.355 -8.994 1.00 46.62 73 ARG A CA 1
ATOM 561 C C . ARG A 1 73 ? 21.973 -2.094 -10.255 1.00 46.62 73 ARG A C 1
ATOM 563 O O . ARG A 1 73 ? 22.775 -2.794 -10.866 1.00 46.62 73 ARG A O 1
ATOM 570 N N . VAL A 1 74 ? 20.707 -1.967 -10.659 1.00 46.28 74 VAL A N 1
ATOM 571 C CA . VAL A 1 74 ? 20.380 -2.261 -12.066 1.00 46.28 74 VAL A CA 1
ATOM 572 C C . VAL A 1 74 ? 21.128 -1.206 -12.857 1.00 46.28 74 VAL A C 1
ATOM 574 O O . VAL A 1 74 ? 20.936 -0.035 -12.550 1.00 46.28 74 VAL A O 1
ATOM 577 N N . GLY A 1 75 ? 22.012 -1.580 -13.785 1.00 41.06 75 GLY A N 1
ATOM 578 C CA . GLY A 1 75 ? 22.866 -0.639 -14.524 1.00 41.06 75 GLY A CA 1
ATOM 579 C C . GLY A 1 75 ? 22.192 0.721 -14.765 1.00 41.06 75 GLY A C 1
ATOM 580 O O . GLY A 1 75 ? 21.176 0.793 -15.446 1.00 41.06 75 GLY A O 1
ATOM 581 N N . ASN A 1 76 ? 22.708 1.765 -14.110 1.00 50.44 76 ASN A N 1
ATOM 582 C CA . ASN A 1 76 ? 22.222 3.154 -14.108 1.00 50.44 76 ASN A CA 1
ATOM 583 C C . ASN A 1 76 ? 20.725 3.429 -13.807 1.00 50.44 76 ASN A C 1
ATOM 585 O O . ASN A 1 76 ? 20.329 4.591 -13.852 1.00 50.44 76 ASN A O 1
ATOM 589 N N . ASN A 1 77 ? 19.893 2.442 -13.461 1.00 55.47 77 ASN A N 1
ATOM 590 C CA . ASN A 1 77 ? 18.455 2.630 -13.247 1.00 55.47 77 ASN A CA 1
ATOM 591 C C . ASN A 1 77 ? 18.095 2.625 -11.755 1.00 55.47 77 ASN A C 1
ATOM 593 O O . ASN A 1 77 ? 18.222 1.612 -11.066 1.00 55.47 77 ASN A O 1
ATOM 597 N N . THR A 1 78 ? 17.595 3.765 -11.273 1.00 67.62 78 THR A N 1
ATOM 598 C CA . THR A 1 78 ? 17.036 3.928 -9.926 1.00 67.62 78 THR A CA 1
ATOM 599 C C . THR A 1 78 ? 15.836 2.989 -9.720 1.00 67.62 78 THR A C 1
ATOM 601 O O . THR A 1 78 ? 14.976 2.921 -10.604 1.00 67.62 78 THR A O 1
ATOM 604 N N . PRO A 1 79 ? 15.729 2.290 -8.572 1.00 74.12 79 PRO A N 1
ATOM 605 C CA . PRO A 1 79 ? 14.548 1.500 -8.244 1.00 74.12 79 PRO A CA 1
ATOM 606 C C . PRO A 1 79 ? 13.267 2.340 -8.303 1.00 74.12 79 PRO A C 1
ATOM 608 O O . PRO A 1 79 ? 13.220 3.465 -7.803 1.00 74.12 79 PRO A O 1
ATOM 611 N N . SER A 1 80 ? 12.210 1.778 -8.883 1.00 81.88 80 SER A N 1
ATOM 612 C CA . SER A 1 80 ? 10.862 2.337 -8.806 1.00 81.88 80 SER A CA 1
ATOM 613 C C . SER A 1 80 ? 10.083 1.583 -7.736 1.00 81.88 80 SER A C 1
ATOM 615 O O . SER A 1 80 ? 9.987 0.354 -7.776 1.00 81.88 80 SER A O 1
ATOM 617 N N . ILE A 1 81 ? 9.579 2.323 -6.747 1.00 86.88 81 ILE A N 1
ATOM 618 C CA . ILE A 1 81 ? 8.906 1.756 -5.579 1.00 86.88 81 ILE A CA 1
ATOM 619 C C . ILE A 1 81 ? 7.611 2.520 -5.322 1.00 86.88 81 ILE A C 1
ATOM 621 O O . ILE A 1 81 ? 7.621 3.745 -5.150 1.00 86.88 81 ILE A O 1
ATOM 625 N N . TYR A 1 82 ? 6.507 1.783 -5.244 1.00 89.88 82 TYR A N 1
ATOM 626 C CA . TYR A 1 82 ? 5.210 2.291 -4.808 1.00 89.88 82 TYR A CA 1
ATOM 627 C C . TYR A 1 82 ? 4.788 1.604 -3.517 1.00 89.88 82 TYR A C 1
ATOM 629 O O . TYR A 1 82 ? 5.066 0.425 -3.310 1.00 89.88 82 TYR A O 1
ATOM 637 N N . ILE A 1 83 ? 4.118 2.358 -2.652 1.00 90.62 83 ILE A N 1
ATOM 638 C CA . ILE A 1 83 ? 3.566 1.855 -1.400 1.00 90.62 83 ILE A CA 1
ATOM 639 C C . ILE A 1 83 ? 2.088 2.207 -1.357 1.00 90.62 83 ILE A C 1
ATOM 641 O O . ILE A 1 83 ? 1.743 3.390 -1.254 1.00 90.62 83 ILE A O 1
ATOM 645 N N . ASP A 1 84 ? 1.255 1.180 -1.364 1.00 94.19 84 ASP A N 1
ATOM 646 C CA . ASP A 1 84 ? -0.172 1.284 -1.118 1.00 94.19 84 ASP A CA 1
ATOM 647 C C . ASP A 1 84 ? -0.433 0.991 0.358 1.00 94.19 84 ASP A C 1
ATOM 649 O O . ASP A 1 84 ? 0.154 0.085 0.953 1.00 94.19 84 ASP A O 1
ATOM 653 N N . ARG A 1 85 ? -1.294 1.790 0.973 1.00 92.38 85 ARG A N 1
ATOM 654 C CA . ARG A 1 85 ? -1.695 1.657 2.372 1.00 92.38 85 ARG A CA 1
ATOM 655 C C . ARG A 1 85 ? -3.200 1.614 2.430 1.00 92.38 85 ARG A C 1
ATOM 657 O O . ARG A 1 85 ? -3.847 2.474 1.838 1.00 92.38 85 ARG A O 1
ATOM 664 N N . TYR A 1 86 ? -3.711 0.651 3.176 1.00 95.06 86 TYR A N 1
ATOM 665 C CA . TYR A 1 86 ? -5.130 0.460 3.404 1.00 95.06 86 TYR A CA 1
ATOM 666 C C . TYR A 1 86 ? -5.383 0.423 4.907 1.00 95.06 86 TYR A C 1
ATOM 668 O O . TYR A 1 86 ? -4.546 -0.072 5.667 1.00 95.06 86 TYR A O 1
ATOM 676 N N . VAL A 1 87 ? -6.518 0.966 5.321 1.00 94.19 87 VAL A N 1
ATOM 677 C CA . VAL A 1 87 ? -7.017 0.904 6.694 1.00 94.19 87 VAL A CA 1
ATOM 678 C C . VAL A 1 87 ? -8.532 1.022 6.672 1.00 94.19 87 VAL A C 1
ATOM 680 O O . VAL A 1 87 ? -9.071 1.883 5.978 1.00 94.19 87 VAL A O 1
ATOM 683 N N . THR A 1 88 ? -9.218 0.206 7.461 1.00 94.75 88 THR A N 1
ATOM 684 C CA . THR A 1 88 ? -10.652 0.352 7.702 1.00 94.75 88 THR A CA 1
ATOM 685 C C . THR A 1 88 ? -10.860 1.140 8.990 1.00 94.75 88 THR A C 1
ATOM 687 O O . THR A 1 88 ? -10.355 0.763 10.048 1.00 94.75 88 THR A O 1
ATOM 690 N N . VAL A 1 89 ? -11.594 2.251 8.908 1.00 91.38 89 VAL A N 1
ATOM 691 C CA . VAL A 1 89 ? -11.995 3.063 10.065 1.00 91.38 89 VAL A CA 1
ATOM 692 C C . VAL A 1 89 ? -13.512 3.082 10.130 1.00 91.38 89 VAL A C 1
ATOM 694 O O . VAL A 1 89 ? -14.167 3.535 9.197 1.00 91.38 89 VAL A O 1
ATOM 697 N N . ASP A 1 90 ? -14.067 2.560 11.222 1.00 92.19 90 ASP A N 1
ATOM 698 C CA . ASP A 1 90 ? -15.515 2.484 11.457 1.00 92.19 90 ASP A CA 1
ATOM 699 C C . ASP A 1 90 ? -16.283 1.841 10.282 1.00 92.19 90 ASP A C 1
ATOM 701 O O . ASP A 1 90 ? -17.350 2.302 9.882 1.00 92.19 90 ASP A O 1
ATOM 705 N N . GLY A 1 91 ? -15.718 0.769 9.710 1.00 94.50 91 GLY A N 1
ATOM 706 C CA . GLY A 1 91 ? -16.291 0.036 8.574 1.00 94.50 91 GLY A CA 1
ATOM 707 C C . GLY A 1 91 ? -16.056 0.676 7.198 1.00 94.50 91 GLY A C 1
ATOM 708 O O . GLY A 1 91 ? -16.531 0.147 6.195 1.00 94.50 91 GLY A O 1
ATOM 709 N N . VAL A 1 92 ? -15.325 1.793 7.121 1.00 95.19 92 VAL A N 1
ATOM 710 C CA . VAL A 1 92 ? -14.991 2.478 5.864 1.00 95.19 92 VAL A CA 1
ATOM 711 C C . VAL A 1 92 ? -13.521 2.260 5.517 1.00 95.19 92 VAL A C 1
ATOM 713 O O . VAL A 1 92 ? -12.633 2.712 6.238 1.00 95.19 92 VAL A O 1
ATOM 716 N N . GLU A 1 93 ? -13.254 1.610 4.383 1.00 95.44 93 GLU A N 1
ATOM 717 C CA . GLU A 1 93 ? -11.887 1.441 3.883 1.00 95.44 93 GLU A CA 1
ATOM 718 C C . GLU A 1 93 ? -11.357 2.752 3.287 1.00 95.44 93 GLU A C 1
ATOM 720 O O . GLU A 1 93 ? -11.930 3.311 2.345 1.00 95.44 93 GLU A O 1
ATOM 725 N N . LEU A 1 94 ? -10.211 3.194 3.793 1.00 93.69 94 LEU A N 1
ATOM 726 C CA . LEU A 1 94 ? -9.371 4.240 3.229 1.00 93.69 94 LEU A CA 1
ATOM 727 C C . LEU A 1 94 ? -8.138 3.585 2.607 1.00 93.69 94 LEU A C 1
ATOM 729 O O . LEU A 1 94 ? -7.485 2.753 3.233 1.00 93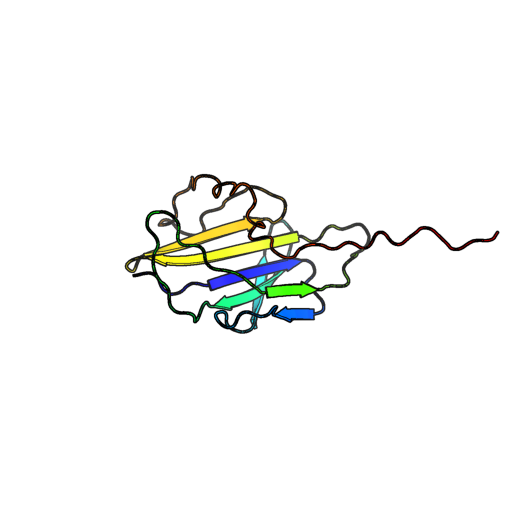.69 94 LEU A O 1
ATOM 733 N N . ALA A 1 95 ? -7.804 3.974 1.383 1.00 94.31 95 ALA A N 1
ATOM 734 C CA . ALA A 1 95 ? -6.732 3.390 0.601 1.00 94.31 95 ALA A CA 1
ATOM 735 C C . ALA A 1 95 ? -6.007 4.459 -0.216 1.00 94.31 95 ALA A C 1
ATOM 737 O O . ALA A 1 95 ? -6.622 5.193 -0.994 1.00 94.31 95 ALA A O 1
ATOM 738 N N . PHE A 1 96 ? -4.684 4.529 -0.089 1.00 92.19 96 PHE A N 1
ATOM 739 C CA . PHE A 1 96 ? -3.873 5.456 -0.872 1.00 92.19 96 PHE A CA 1
ATOM 740 C C . PHE A 1 96 ? -2.534 4.866 -1.282 1.00 92.19 96 PHE A C 1
ATOM 742 O O . PHE A 1 96 ? -1.967 4.013 -0.605 1.00 92.19 96 PHE A O 1
ATOM 749 N N . ARG A 1 97 ? -1.996 5.408 -2.368 1.00 92.88 97 ARG A N 1
ATOM 750 C CA . ARG A 1 97 ? -0.705 5.069 -2.952 1.00 92.88 97 ARG A CA 1
ATOM 751 C C . ARG A 1 97 ? 0.255 6.242 -2.862 1.00 92.88 97 ARG A C 1
ATOM 753 O O . ARG A 1 97 ? -0.130 7.396 -3.052 1.00 92.88 97 ARG A O 1
ATOM 760 N N . ARG A 1 98 ? 1.529 5.936 -2.625 1.00 88.94 98 ARG A N 1
ATOM 761 C CA . ARG A 1 98 ? 2.640 6.891 -2.706 1.00 88.94 98 ARG A CA 1
ATOM 762 C C . ARG A 1 98 ? 3.818 6.284 -3.455 1.00 88.94 98 ARG A C 1
ATOM 764 O O . ARG A 1 98 ? 4.234 5.171 -3.145 1.00 88.94 98 ARG A O 1
ATOM 771 N N . LYS A 1 99 ? 4.410 7.051 -4.373 1.00 85.88 99 LYS A N 1
ATOM 772 C CA . LYS A 1 99 ? 5.709 6.716 -4.971 1.00 85.88 99 LYS A CA 1
ATOM 773 C C . LYS A 1 99 ? 6.842 7.152 -4.041 1.00 85.88 99 LYS A C 1
ATOM 775 O O . LYS A 1 99 ? 6.880 8.312 -3.617 1.00 85.88 99 LYS A O 1
ATOM 780 N N . VAL A 1 100 ? 7.761 6.243 -3.723 1.00 81.75 100 VAL A N 1
ATOM 781 C CA . VAL A 1 100 ? 8.949 6.545 -2.906 1.00 81.75 100 VAL A CA 1
ATOM 782 C C . VAL A 1 100 ? 9.798 7.614 -3.599 1.00 81.75 100 VAL A C 1
ATOM 784 O O . VAL A 1 100 ? 9.862 7.677 -4.823 1.00 81.75 100 VAL A O 1
ATOM 787 N N . GLY A 1 101 ? 10.392 8.515 -2.813 1.00 77.12 101 GLY A N 1
ATOM 788 C CA . GLY A 1 101 ? 11.129 9.673 -3.335 1.00 77.12 101 GLY A CA 1
ATOM 789 C C . GLY A 1 101 ? 10.240 10.826 -3.816 1.00 77.12 101 GLY A C 1
ATOM 790 O O . GLY A 1 101 ? 10.754 11.872 -4.198 1.00 77.12 101 GLY A O 1
ATOM 791 N N . THR A 1 102 ? 8.912 10.682 -3.756 1.00 75.81 102 THR A N 1
ATOM 792 C CA . THR A 1 102 ? 7.961 11.750 -4.095 1.00 75.81 102 THR A CA 1
ATOM 793 C C . THR A 1 102 ? 7.052 12.088 -2.913 1.00 75.81 102 THR A C 1
ATOM 795 O O . THR A 1 102 ? 6.907 11.306 -1.968 1.00 75.81 102 THR A O 1
ATOM 798 N N . ASN A 1 103 ? 6.392 13.243 -2.980 1.00 70.00 103 ASN A N 1
ATOM 799 C CA . ASN A 1 103 ? 5.292 13.609 -2.079 1.00 70.00 103 ASN A CA 1
ATOM 800 C C . ASN A 1 103 ? 3.922 13.420 -2.748 1.00 70.00 103 ASN A C 1
ATOM 802 O O . ASN A 1 103 ? 2.941 14.023 -2.328 1.00 70.00 103 ASN A O 1
ATOM 806 N N . ILE A 1 104 ? 3.856 12.606 -3.807 1.00 74.50 104 ILE A N 1
ATOM 807 C CA . ILE A 1 104 ? 2.612 12.365 -4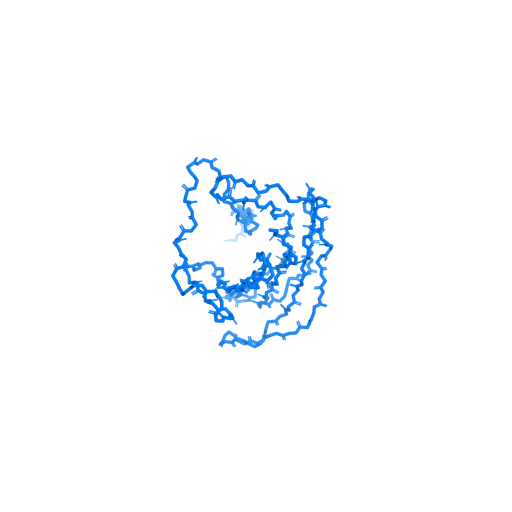.534 1.00 74.50 104 ILE A CA 1
ATOM 808 C C . ILE A 1 104 ? 1.760 11.388 -3.731 1.00 74.50 104 ILE A C 1
ATOM 810 O O . ILE A 1 104 ? 2.176 10.262 -3.450 1.00 74.50 104 ILE A O 1
ATOM 814 N N . TYR A 1 105 ? 0.566 11.850 -3.387 1.00 82.31 105 TYR A N 1
ATOM 815 C CA . TYR A 1 105 ? -0.497 11.088 -2.760 1.00 82.31 105 TYR A CA 1
ATOM 816 C C . TYR A 1 105 ? -1.558 10.764 -3.813 1.00 82.31 105 TYR A C 1
ATOM 818 O O . TYR A 1 105 ? -2.000 11.652 -4.542 1.00 82.31 105 TYR A O 1
ATOM 826 N N . THR A 1 106 ? -1.958 9.500 -3.921 1.00 89.69 106 THR A N 1
ATOM 827 C CA . THR A 1 106 ? -2.979 9.064 -4.880 1.00 89.69 106 THR A CA 1
ATOM 828 C C . THR A 1 106 ? -4.041 8.240 -4.155 1.00 89.69 106 THR A C 1
ATOM 830 O O . THR A 1 106 ? -3.735 7.120 -3.744 1.00 89.69 106 THR A O 1
ATOM 833 N N . PRO A 1 107 ? -5.271 8.756 -3.982 1.00 91.94 107 PRO A N 1
ATOM 834 C CA . PRO A 1 107 ? -6.399 7.957 -3.511 1.00 91.94 107 PRO A CA 1
ATOM 835 C C . PRO A 1 107 ? -6.607 6.729 -4.400 1.00 91.94 107 PRO A C 1
ATOM 837 O O . PRO A 1 107 ? -6.568 6.839 -5.625 1.00 91.94 107 PRO A O 1
ATOM 840 N N . LEU A 1 108 ? -6.838 5.569 -3.790 1.00 93.69 108 LEU A N 1
ATOM 841 C CA . LEU A 1 108 ? -7.144 4.319 -4.496 1.00 93.69 108 LEU A CA 1
ATOM 842 C C . LEU A 1 108 ? -8.639 3.985 -4.478 1.00 93.69 108 LEU A C 1
ATOM 844 O O . LEU A 1 108 ? -9.083 3.112 -5.217 1.00 93.69 108 LEU A O 1
ATOM 848 N N . ASN A 1 109 ? -9.423 4.687 -3.659 1.00 92.12 109 ASN A N 1
ATOM 849 C CA . ASN A 1 109 ? -10.873 4.557 -3.596 1.00 92.12 109 ASN A CA 1
ATOM 850 C C . ASN A 1 109 ? -11.539 5.925 -3.345 1.00 92.12 109 ASN A C 1
ATOM 852 O O . ASN A 1 109 ? -10.869 6.911 -3.034 1.00 92.12 109 ASN A O 1
ATOM 856 N N . THR A 1 110 ? -12.866 5.988 -3.480 1.00 92.00 110 THR A N 1
ATOM 857 C CA . THR A 1 110 ? -13.654 7.228 -3.339 1.00 92.00 110 THR A CA 1
ATOM 858 C C . THR A 1 110 ? -13.831 7.696 -1.898 1.00 92.00 110 THR A C 1
ATOM 860 O O . THR A 1 110 ? -14.173 8.853 -1.674 1.00 92.00 110 THR A O 1
ATOM 863 N N . ASN A 1 111 ? -13.611 6.812 -0.924 1.00 90.69 111 ASN A N 1
ATOM 864 C CA . ASN A 1 111 ? -13.705 7.145 0.499 1.00 90.69 111 ASN A CA 1
ATOM 865 C C . ASN A 1 111 ? -12.473 7.919 0.979 1.00 90.69 111 ASN A C 1
ATOM 867 O O . ASN A 1 111 ? -12.506 8.583 2.011 1.00 90.69 111 ASN A O 1
ATOM 871 N N . THR A 1 112 ? -11.377 7.822 0.228 1.00 88.06 112 THR A N 1
ATOM 872 C CA . THR A 1 112 ? -10.098 8.420 0.573 1.00 88.06 112 THR A CA 1
ATOM 873 C C . THR A 1 112 ? -10.047 9.874 0.105 1.00 88.06 112 THR A C 1
ATOM 875 O O . THR A 1 112 ? -10.121 10.126 -1.101 1.00 88.06 112 THR A O 1
ATOM 878 N N . PRO A 1 113 ? -9.893 10.850 1.019 1.00 81.75 113 PRO A N 1
ATOM 879 C CA . PRO A 1 113 ? -9.861 12.258 0.647 1.00 81.75 113 PRO A CA 1
ATOM 880 C C . PRO A 1 113 ? -8.716 12.561 -0.331 1.00 81.75 113 PRO A C 1
ATOM 882 O O . PRO A 1 113 ? -7.597 12.110 -0.100 1.00 81.75 113 PRO A O 1
ATOM 885 N N . PRO A 1 114 ? -8.932 13.375 -1.380 1.00 72.00 114 PRO A N 1
ATOM 886 C CA . PRO A 1 114 ? -7.903 13.672 -2.381 1.00 72.00 114 PRO A CA 1
ATOM 887 C C . PRO A 1 114 ? -6.732 14.500 -1.835 1.00 72.00 114 PRO A C 1
ATOM 889 O O . PRO A 1 114 ? -5.630 14.431 -2.371 1.00 72.00 114 PRO A O 1
ATOM 892 N N . ASN A 1 115 ? -6.962 15.247 -0.751 1.00 64.50 115 ASN A N 1
ATOM 893 C CA . ASN A 1 115 ? -5.985 16.126 -0.118 1.00 64.50 115 ASN A CA 1
ATOM 894 C C . ASN A 1 115 ? -5.777 15.699 1.336 1.00 64.50 115 ASN A C 1
ATOM 896 O O . ASN A 1 115 ? -6.354 16.288 2.250 1.00 64.50 115 ASN A O 1
ATOM 900 N N . MET A 1 116 ? -4.966 14.669 1.569 1.00 58.00 116 MET A N 1
ATOM 901 C CA . MET A 1 116 ? -4.489 14.403 2.923 1.00 58.00 116 MET A CA 1
ATOM 902 C C . MET A 1 116 ? -3.367 15.414 3.231 1.00 58.00 116 MET A C 1
ATOM 904 O O . MET A 1 116 ? -2.434 15.526 2.429 1.00 58.00 116 MET A O 1
ATOM 908 N N . PRO A 1 117 ? -3.438 16.196 4.328 1.00 50.16 117 PRO A N 1
ATOM 909 C CA . PRO A 1 117 ? -2.351 17.095 4.695 1.00 50.16 117 PRO A CA 1
ATOM 910 C C . PRO A 1 117 ? -1.065 16.277 4.816 1.00 50.16 117 PRO A C 1
ATOM 912 O O . PRO A 1 117 ? -1.079 15.189 5.394 1.00 50.16 117 PRO A O 1
ATOM 915 N N . ASN A 1 118 ? 0.026 16.783 4.228 1.00 45.22 118 ASN A N 1
ATOM 916 C CA . ASN A 1 118 ? 1.349 16.175 4.337 1.00 45.22 118 ASN A CA 1
ATOM 917 C C . ASN A 1 118 ? 1.564 15.726 5.786 1.00 45.22 118 ASN A C 1
ATOM 919 O O . ASN A 1 118 ? 1.446 16.546 6.696 1.00 45.22 118 ASN A O 1
ATOM 923 N N . THR A 1 119 ? 1.825 14.429 5.978 1.00 43.31 119 THR A N 1
ATOM 924 C CA . THR A 1 119 ? 2.141 13.813 7.277 1.00 43.31 119 THR A CA 1
ATOM 925 C C . THR A 1 119 ? 2.963 14.788 8.129 1.00 43.31 119 THR A C 1
ATOM 927 O O . THR A 1 119 ? 3.958 15.299 7.602 1.00 43.31 119 THR A O 1
ATOM 930 N N . PRO A 1 120 ? 2.587 15.077 9.390 1.00 33.88 120 PRO A N 1
ATOM 931 C CA . PRO A 1 120 ? 3.303 16.047 10.206 1.00 33.88 120 PRO A CA 1
ATOM 932 C C . PRO A 1 120 ? 4.798 15.736 10.218 1.00 33.88 120 PRO A C 1
ATOM 934 O O . PRO A 1 120 ? 5.211 14.611 10.509 1.00 33.88 120 PRO A O 1
ATOM 937 N N . THR A 1 121 ? 5.615 16.734 9.892 1.00 36.78 121 THR A N 1
ATOM 938 C CA . THR A 1 121 ? 7.062 16.682 10.086 1.00 36.78 121 THR A CA 1
ATOM 939 C C . THR A 1 121 ? 7.302 16.616 11.589 1.00 36.78 121 THR A C 1
ATOM 941 O O . THR A 1 121 ? 7.348 17.656 12.236 1.00 36.78 121 THR A O 1
ATOM 944 N N . VAL A 1 122 ? 7.389 15.423 12.182 1.00 33.69 122 VAL A N 1
ATOM 945 C CA . VAL A 1 122 ? 7.784 15.300 13.591 1.00 33.69 122 VAL A CA 1
ATOM 946 C C . VAL A 1 122 ? 9.203 15.870 13.712 1.00 33.69 122 VAL A C 1
ATOM 948 O O . VAL A 1 122 ? 10.124 15.309 13.107 1.00 33.69 122 VAL A O 1
ATOM 951 N N . PRO A 1 123 ? 9.429 16.972 14.452 1.00 29.92 123 PRO A N 1
ATOM 952 C CA . PRO A 1 123 ? 10.774 17.461 14.710 1.00 29.92 123 PRO A CA 1
ATOM 953 C C . PRO A 1 123 ? 11.459 16.451 15.639 1.00 29.92 123 PRO A C 1
ATOM 955 O O . PRO A 1 123 ? 11.035 16.261 16.773 1.00 29.92 123 PRO A O 1
ATOM 958 N N . GLY A 1 124 ? 12.480 15.750 15.144 1.00 32.59 124 GLY A N 1
ATOM 959 C CA . GLY A 1 124 ? 13.290 14.826 15.951 1.00 32.59 124 GLY A CA 1
ATOM 960 C C . GLY A 1 124 ? 12.795 13.376 16.037 1.00 32.59 124 GLY A C 1
ATOM 961 O O . GLY A 1 124 ? 13.470 12.548 16.640 1.00 32.59 124 GLY A O 1
ATOM 962 N N . GLY A 1 125 ? 11.677 13.029 15.396 1.00 27.06 125 GLY A N 1
ATOM 963 C CA . GLY A 1 125 ? 11.248 11.640 15.233 1.00 27.06 125 GLY A CA 1
ATOM 964 C C . GLY A 1 125 ? 11.798 11.080 13.929 1.00 27.06 125 GLY A C 1
ATOM 965 O O . GLY A 1 125 ? 11.535 11.638 12.863 1.00 27.06 125 GLY A O 1
ATOM 966 N N . ARG A 1 126 ? 12.568 9.987 13.999 1.00 32.12 126 ARG A N 1
ATOM 967 C CA . ARG A 1 126 ? 12.968 9.191 12.829 1.00 32.12 126 ARG A CA 1
ATOM 968 C C . ARG A 1 126 ? 11.720 9.026 11.959 1.00 32.12 126 ARG A C 1
ATOM 970 O O . ARG A 1 126 ? 10.701 8.541 12.450 1.00 32.12 126 ARG A O 1
ATOM 977 N N . ARG A 1 127 ? 11.778 9.516 10.711 1.00 36.19 127 ARG A N 1
ATOM 978 C CA . ARG A 1 127 ? 10.707 9.336 9.720 1.00 36.19 127 ARG A CA 1
ATOM 979 C C . ARG A 1 127 ? 10.246 7.879 9.825 1.00 36.19 127 ARG A C 1
ATOM 981 O O . ARG A 1 127 ? 11.079 7.002 10.058 1.00 36.19 127 ARG A O 1
ATOM 988 N N . SER A 1 128 ? 8.982 7.582 9.551 1.00 34.03 128 SER A N 1
ATOM 989 C CA . SER A 1 128 ? 8.636 6.279 8.977 1.00 34.03 128 SER A CA 1
ATOM 990 C C . SER A 1 128 ? 9.284 6.199 7.585 1.00 34.03 128 SER A C 1
ATOM 992 O O . SER A 1 128 ? 8.642 6.231 6.541 1.00 34.03 128 SER A O 1
ATOM 994 N N . SER A 1 129 ? 10.617 6.212 7.578 1.00 31.62 129 SER A N 1
ATOM 995 C CA . SER A 1 129 ? 11.472 5.853 6.481 1.00 31.62 129 SER A CA 1
ATOM 996 C C . SER A 1 129 ? 11.215 4.375 6.291 1.00 31.62 129 SER A C 1
ATOM 998 O O . SER A 1 129 ? 11.636 3.556 7.105 1.00 31.62 129 SER A O 1
ATOM 1000 N N . SER A 1 130 ? 10.528 4.033 5.209 1.00 33.69 130 SER A N 1
ATOM 1001 C CA . SER A 1 130 ? 10.954 2.882 4.424 1.00 33.69 130 SER A CA 1
ATOM 1002 C C . SER A 1 130 ? 12.485 2.886 4.412 1.00 33.69 130 SER A C 1
ATOM 1004 O O . SER A 1 130 ? 13.031 3.840 3.873 1.00 33.69 130 SER A O 1
ATOM 1006 N N . ALA A 1 131 ? 13.098 1.920 5.108 1.00 30.48 131 ALA A N 1
ATOM 1007 C CA . ALA A 1 131 ? 14.532 1.648 5.247 1.00 30.48 131 ALA A CA 1
ATOM 1008 C C . ALA A 1 131 ? 15.470 2.876 5.322 1.00 30.48 131 ALA A C 1
ATOM 1010 O O . ALA A 1 131 ? 15.608 3.642 4.374 1.00 30.48 131 ALA A O 1
ATOM 1011 N N . SER A 1 132 ? 16.233 3.021 6.410 1.00 32.06 132 SER A N 1
ATOM 1012 C CA . SER A 1 132 ? 17.487 3.770 6.299 1.00 32.06 132 SER A CA 1
ATOM 1013 C C . SER A 1 132 ? 18.358 3.093 5.233 1.00 32.06 132 SER A C 1
ATOM 1015 O O . SER A 1 132 ? 18.803 1.951 5.406 1.00 32.06 132 SER A O 1
ATOM 1017 N N . GLU A 1 133 ? 18.524 3.784 4.107 1.00 35.28 133 GLU A N 1
ATOM 1018 C CA . GLU A 1 133 ? 19.584 3.553 3.136 1.00 35.28 133 GLU A CA 1
ATOM 1019 C C . GLU A 1 133 ? 20.898 3.980 3.796 1.00 35.28 133 GLU A C 1
ATOM 1021 O O . GLU A 1 133 ? 21.350 5.114 3.651 1.00 35.28 133 GLU A O 1
ATOM 1026 N N . ASP A 1 134 ? 21.493 3.077 4.572 1.00 31.09 134 ASP A N 1
ATOM 1027 C CA . ASP A 1 134 ? 22.912 3.184 4.892 1.00 31.09 134 ASP A CA 1
ATOM 1028 C C . ASP A 1 134 ? 23.664 2.765 3.623 1.00 31.09 134 ASP A C 1
ATOM 1030 O O . ASP A 1 134 ? 23.945 1.587 3.401 1.00 31.09 134 ASP A O 1
ATOM 1034 N N . PHE A 1 135 ? 23.906 3.720 2.726 1.00 32.91 135 PHE A N 1
ATOM 1035 C CA . PHE A 1 135 ? 24.931 3.550 1.706 1.00 32.91 135 PHE A CA 1
ATOM 1036 C C . PHE A 1 135 ? 26.271 3.809 2.381 1.00 32.91 135 PHE A C 1
ATOM 1038 O O . PHE A 1 135 ? 26.632 4.958 2.625 1.00 32.91 135 PHE A O 1
ATOM 1045 N N . GLU A 1 136 ? 27.005 2.739 2.679 1.00 28.08 136 GLU A N 1
ATOM 1046 C CA . GLU A 1 136 ? 28.436 2.850 2.943 1.00 28.08 136 GLU A CA 1
ATOM 1047 C C . GLU A 1 136 ? 29.083 3.536 1.727 1.00 28.08 136 GLU A C 1
ATOM 1049 O O . GLU A 1 136 ? 28.974 3.017 0.605 1.00 28.08 136 GLU A O 1
ATOM 1054 N N . PRO A 1 137 ? 29.733 4.705 1.884 1.00 30.23 137 PRO A N 1
ATOM 1055 C CA . PRO A 1 137 ? 30.617 5.199 0.849 1.00 30.23 137 PRO A CA 1
ATOM 1056 C C . PRO A 1 137 ? 31.744 4.173 0.737 1.00 30.23 137 PRO A C 1
ATOM 1058 O O . PRO A 1 137 ? 32.577 4.060 1.633 1.00 30.23 137 PRO A O 1
ATOM 1061 N N . LEU A 1 138 ? 31.759 3.389 -0.346 1.00 35.59 138 LEU A N 1
ATOM 1062 C CA . LEU A 1 138 ? 32.929 2.583 -0.670 1.00 35.59 138 LEU A CA 1
ATOM 1063 C C . LEU A 1 138 ? 34.097 3.553 -0.818 1.00 35.59 138 LEU A C 1
ATOM 1065 O O . LEU A 1 138 ? 34.169 4.311 -1.785 1.00 35.59 138 LEU A O 1
ATOM 1069 N N . GLY A 1 139 ? 34.956 3.544 0.201 1.00 33.31 139 GLY A N 1
ATOM 1070 C CA . GLY A 1 139 ? 36.209 4.264 0.221 1.00 33.31 139 GLY A CA 1
ATOM 1071 C C . GLY A 1 139 ? 36.966 3.963 -1.060 1.00 33.31 139 GLY A C 1
ATOM 1072 O O . GLY A 1 139 ? 37.256 2.812 -1.386 1.00 33.31 139 GLY A O 1
ATOM 1073 N N . GLU A 1 140 ? 37.257 5.023 -1.794 1.00 39.41 140 GLU A N 1
ATOM 1074 C CA . GLU A 1 140 ? 38.207 5.020 -2.886 1.00 39.41 140 GLU A CA 1
ATOM 1075 C C . GLU A 1 140 ? 39.577 4.690 -2.291 1.00 39.41 140 GLU A C 1
ATOM 1077 O O . GLU A 1 140 ? 40.227 5.562 -1.730 1.00 39.41 140 GLU A O 1
ATOM 1082 N N . ASN A 1 141 ? 39.970 3.413 -2.310 1.00 42.84 141 ASN A N 1
ATOM 1083 C CA . ASN A 1 141 ? 41.354 2.989 -2.105 1.00 42.84 141 ASN A CA 1
ATOM 1084 C C . ASN A 1 141 ? 41.606 1.576 -2.656 1.00 42.84 141 ASN A C 1
ATOM 1086 O O . ASN A 1 141 ? 41.449 0.578 -1.956 1.00 42.84 141 ASN A O 1
ATOM 1090 N N . ALA A 1 142 ? 42.058 1.530 -3.910 1.00 34.09 142 ALA A N 1
ATOM 1091 C CA . ALA A 1 142 ? 43.046 0.584 -4.444 1.00 34.09 142 ALA A CA 1
ATOM 1092 C C . ALA A 1 142 ? 43.506 1.155 -5.807 1.00 34.09 142 ALA A C 1
ATOM 1094 O O . ALA A 1 142 ? 42.780 1.062 -6.788 1.00 34.09 142 ALA A O 1
ATOM 1095 N N . ALA A 1 143 ? 44.498 2.046 -5.859 1.00 37.28 143 ALA A N 1
ATOM 1096 C CA . ALA A 1 143 ? 45.937 1.767 -5.889 1.00 37.28 143 ALA A CA 1
ATOM 1097 C C . ALA A 1 143 ? 46.425 1.027 -7.161 1.00 37.28 143 ALA A C 1
ATOM 1099 O O . ALA A 1 143 ? 46.095 -0.134 -7.371 1.00 37.28 143 ALA A O 1
ATOM 1100 N N . LEU A 1 144 ? 47.337 1.713 -7.871 1.00 37.94 144 LEU A N 1
ATOM 1101 C CA . LEU A 1 144 ? 48.400 1.239 -8.779 1.00 37.94 144 LEU A CA 1
ATOM 1102 C C . LEU A 1 144 ? 48.076 0.997 -10.266 1.00 37.94 144 LEU A C 1
ATOM 1104 O O . LEU A 1 144 ? 47.407 0.041 -10.650 1.00 37.94 144 LEU A O 1
ATOM 1108 N N . GLY A 1 145 ? 48.711 1.849 -11.078 1.00 33.12 145 GLY A N 1
ATOM 1109 C CA . GLY A 1 145 ? 48.927 1.767 -12.520 1.00 33.12 145 GLY A CA 1
ATOM 1110 C C . GLY A 1 145 ? 49.732 2.976 -12.966 1.00 33.12 145 GLY A C 1
ATOM 1111 O O . GLY A 1 145 ? 49.084 4.002 -13.254 1.00 33.12 145 GLY A O 1
#

Radius of gyration: 17.52 Å; chains: 1; bounding box: 65×30×37 Å

Foldseek 3Di:
DKAFKKKKKWKVVDFPDKDFDDDDQKDPKAFPAWDQDVSGITTMIMITGRDDFDDDDPDGDDQDRIATDHPDPPPVDDMWMKMKIWMADPNDIWIWMDTPPDPDIGTPDPSHDNDDDRDDPDVPDDPSDRDDPPPDPPDPDDDDD

Secondary structure (DSSP, 8-state):
-EEEEEEEEEEESPPSEEEE-S-SSBPPPEEEEEEEETTEEEEEEEEEB-S---PPSS-------EEEE----BTTBPPEEEEEEEEEETTEEEEEEEETTS--EEESSTTS-S--------TTS----SS--------------